Protein AF-A0A0R3M402-F1 (afdb_monomer)

Nearest PDB structures (foldseek):
  6uwi-assembly1_A  TM=3.334E-01  e=1.467E-01  Clostridioides difficile
  6uwi-assembly2_d  TM=3.335E-01  e=1.467E-01  Clostridioides difficile
  6uwi-assembly2_g  TM=3.334E-01  e=1.467E-01  Clostridioides difficile
  6uwi-assembly1_E  TM=3.335E-01  e=1.787E-01  Clostridioides difficile
  7kxr-assembly1_A  TM=3.626E-01  e=1.376E+00  Bacillus anthracis

Radius of gyration: 46.17 Å; Cα contacts (8 Å, |Δi|>4): 82; chains: 1; bounding box: 57×49×123 Å

Structure (mmCIF, N/CA/C/O backbone):
data_AF-A0A0R3M402-F1
#
_entry.id   AF-A0A0R3M402-F1
#
loop_
_atom_site.group_PDB
_atom_site.id
_atom_site.type_symbol
_atom_site.label_atom_id
_atom_site.label_alt_id
_atom_site.label_comp_id
_atom_site.label_asym_id
_atom_site.label_entity_id
_atom_site.label_seq_id
_atom_site.pdbx_PDB_ins_code
_atom_site.Cartn_x
_atom_site.Cartn_y
_atom_site.Cartn_z
_atom_site.occupancy
_atom_site.B_iso_or_equiv
_atom_site.auth_seq_id
_atom_site.auth_comp_id
_atom_site.auth_asym_id
_atom_site.auth_a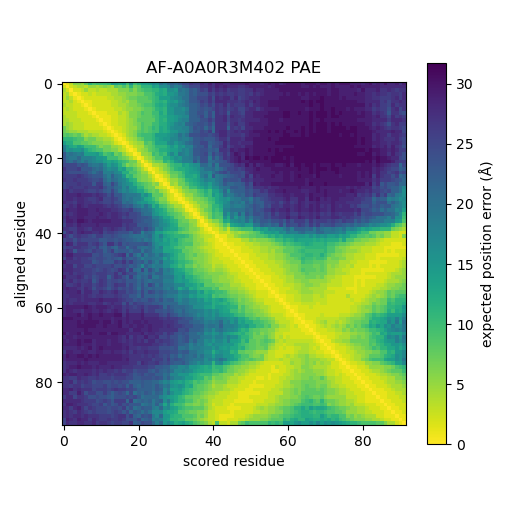tom_id
_atom_site.pdbx_PDB_model_num
ATOM 1 N N . MET A 1 1 ? -14.352 -45.554 88.400 1.00 55.28 1 MET A N 1
ATOM 2 C CA . MET A 1 1 ? -14.778 -44.138 88.278 1.00 55.28 1 MET A CA 1
ATOM 3 C C . MET A 1 1 ? -14.353 -43.468 86.962 1.00 55.28 1 MET A C 1
ATOM 5 O O . MET A 1 1 ? -15.155 -42.737 86.406 1.00 55.28 1 MET A O 1
ATOM 9 N N . LYS A 1 2 ? -13.171 -43.758 86.384 1.00 62.88 2 LYS A N 1
ATOM 10 C CA . LYS A 1 2 ? -12.720 -43.145 85.108 1.00 62.88 2 LYS A CA 1
ATOM 11 C C . LYS A 1 2 ? -13.628 -43.430 83.894 1.00 62.88 2 LYS A C 1
ATOM 13 O O . LYS A 1 2 ? -13.800 -42.568 83.047 1.00 62.88 2 LYS A O 1
ATOM 18 N N . LYS A 1 3 ? -14.251 -44.616 83.840 1.00 67.88 3 LYS A N 1
ATOM 19 C CA . LYS A 1 3 ? -15.154 -45.027 82.746 1.00 67.88 3 LYS A CA 1
ATOM 20 C C . LYS A 1 3 ? -16.442 -44.198 82.676 1.00 67.88 3 LYS A C 1
ATOM 22 O O . LYS A 1 3 ? -16.932 -43.946 81.588 1.00 67.88 3 LYS A O 1
ATOM 27 N N . VAL A 1 4 ? -16.952 -43.756 83.829 1.00 80.75 4 VAL A N 1
ATOM 28 C CA . VAL A 1 4 ? -18.151 -42.908 83.899 1.00 80.75 4 VAL A CA 1
ATOM 29 C C . VAL A 1 4 ? -17.817 -41.513 83.386 1.00 80.75 4 VAL A C 1
ATOM 31 O O . VAL A 1 4 ? -18.507 -41.017 82.513 1.00 80.75 4 VAL A O 1
ATOM 34 N N . LEU A 1 5 ? -16.693 -40.942 83.832 1.00 81.44 5 LEU A N 1
ATOM 35 C CA . LEU A 1 5 ? -16.217 -39.639 83.363 1.00 81.44 5 LEU A CA 1
ATOM 36 C C . LEU A 1 5 ? -15.999 -39.614 81.840 1.00 81.44 5 LEU A C 1
ATOM 38 O O . LEU A 1 5 ? -16.460 -38.703 81.161 1.00 81.44 5 LEU A O 1
ATOM 42 N N . LEU A 1 6 ? -15.330 -40.639 81.304 1.00 82.50 6 LEU A N 1
ATOM 43 C CA . LEU A 1 6 ? -15.093 -40.772 79.864 1.00 82.50 6 LEU A CA 1
ATOM 44 C C . LEU A 1 6 ? -16.399 -40.968 79.082 1.00 82.50 6 LEU A C 1
ATOM 46 O O . LEU A 1 6 ? -16.549 -40.405 78.002 1.00 82.50 6 LEU A O 1
ATOM 50 N N . GLY A 1 7 ? -17.357 -41.710 79.647 1.00 84.50 7 GLY A N 1
ATOM 51 C CA . GLY A 1 7 ? -18.692 -41.868 79.074 1.00 84.50 7 GLY A CA 1
ATOM 52 C C . GLY A 1 7 ? -19.455 -40.545 78.997 1.00 84.50 7 GLY A C 1
ATOM 53 O O . GLY A 1 7 ? -20.012 -40.225 77.951 1.00 84.50 7 GLY A O 1
ATOM 54 N N . THR A 1 8 ? -19.425 -39.734 80.057 1.00 83.06 8 THR A N 1
ATOM 55 C CA . THR A 1 8 ? -20.105 -38.430 80.070 1.00 83.06 8 THR A CA 1
ATOM 56 C C . THR A 1 8 ? -19.494 -37.458 79.060 1.00 83.06 8 THR A C 1
ATOM 58 O O . THR A 1 8 ? -20.225 -36.780 78.345 1.00 83.06 8 THR A O 1
ATOM 61 N N . ILE A 1 9 ? -18.162 -37.424 78.945 1.00 84.12 9 ILE A N 1
ATOM 62 C CA . ILE A 1 9 ? -17.466 -36.582 77.958 1.00 84.12 9 ILE A CA 1
ATOM 63 C C . ILE A 1 9 ? -17.828 -37.004 76.528 1.00 84.12 9 ILE A C 1
ATOM 65 O O . ILE A 1 9 ? -18.076 -36.144 75.686 1.00 84.12 9 ILE A O 1
ATOM 69 N N . ALA A 1 10 ? -17.911 -38.310 76.259 1.00 84.06 10 ALA A N 1
ATOM 70 C CA . ALA A 1 10 ? -18.308 -38.815 74.948 1.00 84.06 10 ALA A CA 1
ATOM 71 C C . ALA A 1 10 ? -19.740 -38.393 74.580 1.00 84.06 10 ALA A C 1
ATOM 73 O O . ALA A 1 10 ? -19.974 -37.939 73.463 1.00 84.06 10 ALA A O 1
ATO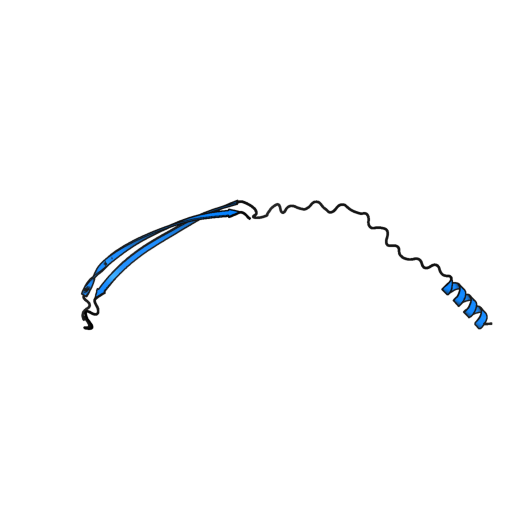M 74 N N . VAL A 1 11 ? -20.685 -38.467 75.523 1.00 84.56 11 VAL A N 1
ATOM 75 C CA . VAL A 1 11 ? -22.073 -38.033 75.290 1.00 84.56 11 VAL A CA 1
ATOM 76 C C . VAL A 1 11 ? -22.151 -36.530 75.004 1.00 84.56 11 VAL A C 1
ATOM 78 O O . VAL A 1 11 ? -22.868 -36.124 74.095 1.00 84.56 11 VAL A O 1
ATOM 81 N N . ILE A 1 12 ? -21.380 -35.705 75.719 1.00 83.12 12 ILE A N 1
ATOM 82 C CA . ILE A 1 12 ? -21.336 -34.253 75.479 1.00 83.12 12 ILE A CA 1
ATOM 83 C C . ILE A 1 12 ? -20.725 -33.942 74.105 1.00 83.12 12 ILE A C 1
ATOM 85 O O . ILE A 1 12 ? -21.244 -33.093 73.385 1.00 83.12 12 ILE A O 1
ATOM 89 N N . ALA A 1 13 ? -19.662 -34.649 73.712 1.00 79.69 13 ALA A N 1
ATOM 90 C CA . ALA A 1 13 ? -19.025 -34.467 72.409 1.00 79.69 13 ALA A CA 1
ATOM 91 C C . ALA A 1 13 ? -19.954 -34.836 71.238 1.00 79.69 13 ALA A C 1
ATOM 93 O O . ALA A 1 13 ? -19.929 -34.159 70.213 1.00 79.69 13 ALA A O 1
ATOM 94 N N . LEU A 1 14 ? -20.800 -35.863 71.395 1.00 79.06 14 LEU A N 1
ATOM 95 C CA . LEU A 1 14 ? -21.810 -36.224 70.391 1.00 79.06 14 LEU A CA 1
ATOM 96 C C . LEU A 1 14 ? -23.021 -35.276 70.362 1.00 79.06 14 LEU A C 1
ATOM 98 O O . LEU A 1 14 ? -23.726 -35.236 69.358 1.00 79.06 14 LEU A O 1
ATOM 102 N N . ALA A 1 15 ? -23.275 -34.529 71.439 1.00 78.19 15 ALA A N 1
ATOM 103 C CA . ALA A 1 15 ? -24.396 -33.594 71.538 1.00 78.19 15 ALA A CA 1
ATOM 104 C C . ALA A 1 15 ? -24.028 -32.152 71.143 1.00 78.19 15 ALA A C 1
ATOM 106 O O . ALA A 1 15 ? -24.877 -31.261 71.209 1.00 78.19 15 ALA A O 1
ATOM 107 N N . ALA A 1 16 ? -22.773 -31.900 70.756 1.00 74.06 16 ALA A N 1
ATOM 108 C CA . ALA A 1 16 ? -22.343 -30.576 70.339 1.00 74.06 16 ALA A CA 1
ATOM 109 C C . ALA A 1 16 ? -23.074 -30.164 69.042 1.00 74.06 16 ALA A C 1
ATOM 111 O O . ALA A 1 16 ? -23.048 -30.913 68.061 1.00 74.06 16 ALA A O 1
ATOM 112 N N . PRO A 1 17 ? -23.723 -28.986 69.001 1.00 69.75 17 PRO A N 1
ATOM 113 C CA . PRO A 1 17 ? -24.379 -28.508 67.794 1.00 69.75 17 PRO A CA 1
ATOM 114 C C . PRO A 1 17 ? -23.338 -28.295 66.691 1.00 69.75 17 PRO A C 1
ATOM 116 O O . PRO A 1 17 ? -22.334 -27.607 66.885 1.00 69.75 17 PRO A O 1
ATOM 119 N N . ALA A 1 18 ? -23.587 -28.871 65.516 1.00 68.25 18 ALA A N 1
ATOM 120 C CA . ALA A 1 18 ? -22.804 -28.590 64.323 1.00 68.25 18 ALA A CA 1
ATOM 121 C C . ALA A 1 18 ? -23.133 -27.167 63.851 1.00 68.25 18 ALA A C 1
ATOM 123 O O . ALA A 1 18 ? -24.120 -26.941 63.154 1.00 68.25 18 ALA A O 1
ATOM 124 N N . SER A 1 19 ? -22.322 -26.193 64.265 1.00 66.50 19 SER A N 1
ATOM 125 C CA . SER A 1 19 ? -22.373 -24.848 63.697 1.00 66.50 19 SER A CA 1
ATOM 126 C C . SER A 1 19 ? -21.764 -24.909 62.299 1.00 66.50 19 SER A C 1
ATOM 128 O O . SER A 1 19 ? -20.546 -24.846 62.129 1.00 66.50 19 SER A O 1
ATOM 130 N N . ALA A 1 20 ? -22.606 -25.126 61.291 1.00 63.41 20 ALA A N 1
ATOM 131 C CA . ALA A 1 20 ? -22.206 -24.912 59.913 1.00 63.41 20 ALA A CA 1
ATOM 132 C C . ALA A 1 20 ? -21.868 -23.426 59.755 1.00 63.41 20 ALA A C 1
ATOM 134 O O . ALA A 1 20 ? -22.673 -22.560 60.097 1.00 63.41 20 ALA A O 1
ATOM 135 N N . ALA A 1 21 ? -20.670 -23.132 59.252 1.00 61.66 21 ALA A N 1
ATOM 136 C CA . ALA A 1 21 ? -20.333 -21.802 58.776 1.00 61.66 21 ALA A CA 1
ATOM 137 C C . ALA A 1 21 ? -21.169 -21.537 57.517 1.00 61.66 21 ALA A C 1
ATOM 139 O O . ALA A 1 21 ? -20.703 -21.755 56.399 1.00 61.66 21 ALA A O 1
ATOM 140 N N . ASP A 1 22 ? -22.429 -21.141 57.704 1.00 65.44 22 ASP A N 1
ATOM 141 C CA . ASP A 1 22 ? -23.239 -20.606 56.621 1.00 65.44 22 ASP A CA 1
ATOM 142 C C . ASP A 1 22 ? -22.572 -19.296 56.215 1.00 65.44 22 ASP A C 1
ATOM 144 O O . ASP A 1 22 ? -22.603 -18.287 56.928 1.00 65.44 22 ASP A O 1
ATOM 148 N N . LEU A 1 23 ? -21.812 -19.367 55.126 1.00 62.34 23 LEU A N 1
ATOM 149 C CA . LEU A 1 23 ? -21.196 -18.198 54.543 1.00 62.34 23 LEU A CA 1
ATOM 150 C C . LEU A 1 23 ? -22.350 -17.288 54.133 1.00 62.34 23 LEU A C 1
ATOM 152 O O . LEU A 1 23 ? -23.064 -17.610 53.184 1.00 62.34 23 LEU A O 1
ATOM 156 N N . ALA A 1 24 ? -22.536 -16.192 54.876 1.00 70.44 24 ALA A N 1
ATOM 157 C CA . ALA A 1 24 ? -23.625 -15.250 54.662 1.00 70.44 24 ALA A CA 1
ATOM 158 C C . ALA A 1 24 ? -23.806 -14.993 53.165 1.00 70.44 24 ALA A C 1
ATOM 160 O O . ALA A 1 24 ? -22.825 -14.711 52.464 1.00 70.44 24 ALA A O 1
ATOM 161 N N . ALA A 1 25 ? -25.049 -15.124 52.689 1.00 65.88 25 ALA A N 1
ATOM 162 C CA . ALA A 1 25 ? -25.386 -14.963 51.283 1.00 65.88 25 ALA A CA 1
ATOM 163 C C . ALA A 1 25 ? -24.705 -13.703 50.742 1.00 65.88 25 ALA A C 1
ATOM 165 O O . ALA A 1 25 ? -24.978 -12.587 51.193 1.00 65.88 25 ALA A O 1
ATOM 166 N N . ARG A 1 26 ? -23.761 -13.899 49.813 1.00 70.19 26 ARG A N 1
ATOM 167 C CA . ARG A 1 26 ? -23.002 -12.799 49.224 1.00 70.19 26 ARG A CA 1
ATOM 168 C C . ARG A 1 26 ? -24.020 -11.823 48.632 1.00 70.19 26 ARG A C 1
ATOM 170 O O . ARG A 1 26 ? -24.797 -12.253 47.776 1.00 70.19 26 ARG A O 1
ATOM 177 N N . PRO A 1 27 ? -24.038 -10.546 49.059 1.00 73.88 27 PRO A N 1
ATOM 178 C CA . PRO A 1 27 ? -24.934 -9.565 48.477 1.00 73.88 27 PRO A CA 1
ATOM 179 C C . PRO A 1 27 ? -24.780 -9.605 46.962 1.00 73.88 27 PRO A C 1
ATOM 181 O O . PRO A 1 27 ? -23.657 -9.533 46.451 1.00 73.88 27 PRO A O 1
ATOM 184 N N . TYR A 1 28 ? -25.896 -9.780 46.257 1.00 67.06 28 TYR A N 1
ATOM 185 C CA . TYR A 1 28 ? -25.911 -9.810 44.802 1.00 67.06 28 TYR A CA 1
ATOM 186 C C . TYR A 1 28 ? -25.638 -8.391 44.307 1.00 67.06 28 TYR A C 1
ATOM 188 O O . TYR A 1 28 ? -26.540 -7.585 44.085 1.00 67.06 28 TYR A O 1
ATOM 196 N N . VAL A 1 29 ? -24.359 -8.046 44.219 1.00 74.81 29 VAL A N 1
ATOM 197 C CA . VAL A 1 29 ? -23.922 -6.787 43.635 1.00 74.81 29 VAL A CA 1
ATOM 198 C C . VAL A 1 29 ? -24.113 -6.885 42.133 1.00 74.81 29 VAL A C 1
ATOM 200 O O . VAL A 1 29 ? -23.629 -7.815 41.486 1.00 74.81 29 VAL A O 1
ATOM 203 N N . LYS A 1 30 ? -24.853 -5.919 41.582 1.00 75.62 30 LYS A N 1
ATOM 204 C CA . LYS A 1 30 ? -24.976 -5.736 40.137 1.00 75.62 30 LYS A CA 1
ATOM 205 C C . LYS A 1 30 ? -23.565 -5.718 39.545 1.00 75.62 30 LYS A C 1
ATOM 207 O O . LYS A 1 30 ? -22.691 -5.030 40.074 1.00 75.62 30 LYS A O 1
ATOM 212 N N . ALA A 1 31 ? -23.363 -6.497 38.481 1.00 76.31 31 ALA A N 1
ATOM 213 C CA . ALA A 1 31 ? -22.091 -6.540 37.776 1.00 76.31 31 ALA A CA 1
ATOM 214 C C . ALA A 1 31 ? -21.629 -5.103 37.473 1.00 76.31 31 ALA A C 1
ATOM 216 O O . ALA A 1 31 ? -22.469 -4.280 37.085 1.00 76.31 31 ALA A O 1
ATOM 217 N N . PRO A 1 32 ? -20.336 -4.784 37.676 1.00 75.12 32 PRO A N 1
ATOM 218 C CA . PRO A 1 32 ? -19.796 -3.490 37.294 1.00 75.12 32 PRO A CA 1
ATOM 219 C C . PRO A 1 32 ? -20.209 -3.152 35.856 1.00 75.12 32 PRO A C 1
ATOM 221 O O . PRO A 1 32 ? -20.268 -4.066 35.025 1.00 75.12 32 PRO A O 1
ATOM 224 N N . PRO A 1 33 ? -20.509 -1.877 35.551 1.00 77.56 33 PRO A N 1
ATOM 225 C CA . PRO A 1 33 ? -20.800 -1.465 34.187 1.00 77.56 33 PRO A CA 1
ATOM 226 C C . PRO A 1 33 ? -19.701 -1.983 33.265 1.00 77.56 33 PRO A C 1
ATOM 228 O O . PRO A 1 33 ? -18.517 -1.857 33.586 1.00 77.56 33 PRO A O 1
ATOM 231 N N . THR A 1 34 ? -20.089 -2.577 32.138 1.00 75.31 34 THR A N 1
ATOM 232 C CA . THR A 1 34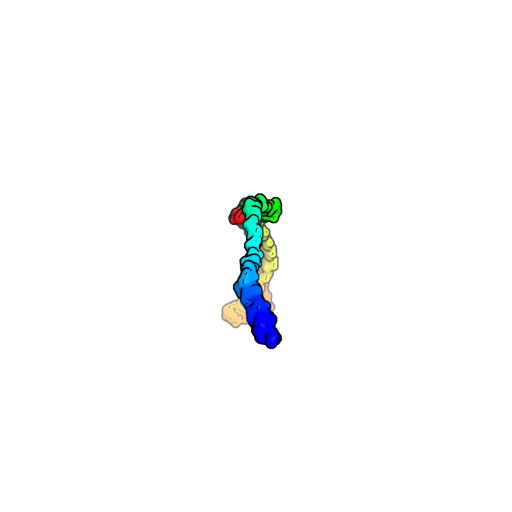 ? -19.141 -2.950 31.091 1.00 75.31 34 THR A CA 1
ATOM 233 C C . THR A 1 34 ? -18.345 -1.713 30.716 1.00 75.31 34 THR A C 1
ATOM 235 O O . THR A 1 34 ? -18.895 -0.750 30.181 1.00 75.31 34 THR A O 1
ATOM 238 N N . VAL A 1 35 ? -17.055 -1.735 31.042 1.00 73.12 35 VAL A N 1
ATOM 239 C CA . VAL A 1 35 ? -16.122 -0.696 30.631 1.00 73.12 35 VAL A CA 1
ATOM 240 C C . VAL A 1 35 ? -15.927 -0.900 29.139 1.00 73.12 35 VAL A C 1
ATOM 242 O O . VAL A 1 35 ? -15.230 -1.820 28.717 1.00 73.12 35 VAL A O 1
ATOM 245 N N . ILE A 1 36 ? -16.626 -0.103 28.335 1.00 68.62 36 ILE A N 1
ATOM 246 C CA . ILE A 1 36 ? -16.400 -0.076 26.894 1.00 68.62 36 ILE A CA 1
ATOM 247 C C . ILE A 1 36 ? -14.956 0.404 26.726 1.00 68.62 36 ILE A C 1
ATOM 249 O O . ILE A 1 36 ? -14.612 1.447 27.297 1.00 68.62 36 ILE A O 1
ATOM 253 N N . PRO A 1 37 ? -14.083 -0.348 26.037 1.00 69.31 37 PRO A N 1
ATOM 254 C CA . PRO A 1 37 ? -12.73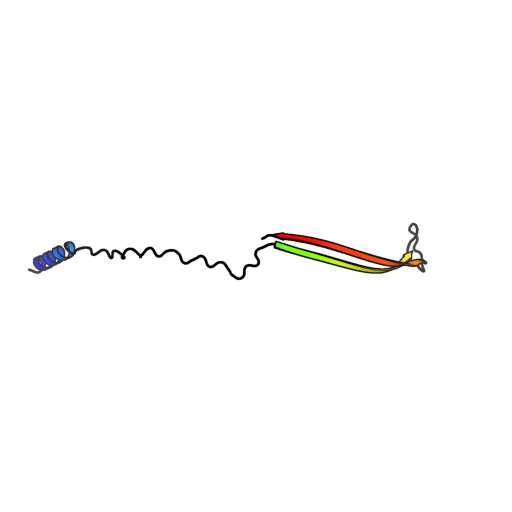5 0.125 25.780 1.00 69.31 37 PRO A CA 1
ATOM 255 C C . PRO A 1 37 ? -12.838 1.457 25.034 1.00 69.31 37 PRO A C 1
ATOM 257 O O . PRO A 1 37 ? -13.299 1.511 23.903 1.00 69.31 37 PRO A O 1
ATOM 260 N N . ILE A 1 38 ? -12.425 2.546 25.688 1.00 68.81 38 ILE A N 1
ATOM 261 C CA . ILE A 1 38 ? -12.403 3.895 25.093 1.00 68.81 38 ILE A CA 1
ATOM 262 C C . ILE A 1 38 ? -11.438 3.935 23.894 1.00 68.81 38 ILE A C 1
ATOM 264 O O . ILE A 1 38 ? -11.572 4.766 23.004 1.00 68.81 38 ILE A O 1
ATOM 268 N N . TYR A 1 39 ? -10.488 2.998 23.862 1.00 66.62 39 TYR A N 1
ATOM 269 C CA . TYR A 1 39 ? -9.525 2.810 22.789 1.00 66.62 39 TYR A CA 1
ATOM 270 C C . TYR A 1 39 ? -9.645 1.389 22.248 1.00 66.62 39 TYR A C 1
ATOM 272 O O . TYR A 1 39 ? -8.815 0.523 22.530 1.00 66.62 39 TYR A O 1
ATOM 280 N N . ASP A 1 40 ? -10.704 1.137 21.489 1.00 79.31 40 ASP A N 1
ATOM 281 C CA . ASP A 1 40 ? -10.649 0.095 20.481 1.00 79.31 40 ASP A CA 1
ATOM 282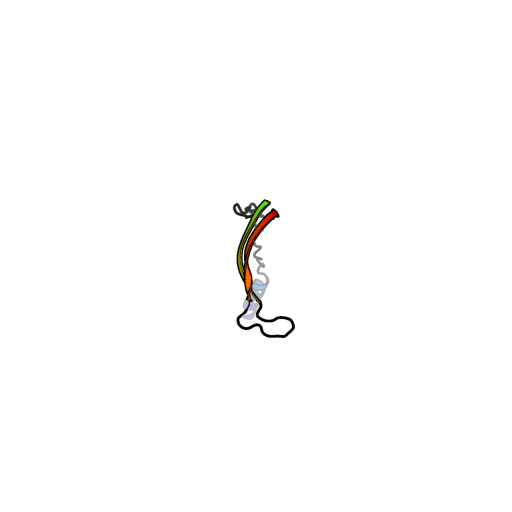 C C . ASP A 1 40 ? -10.259 0.724 19.141 1.00 79.31 40 ASP A C 1
ATOM 284 O O . ASP A 1 40 ? -10.405 1.916 18.891 1.00 79.31 40 ASP A O 1
ATOM 288 N N . TRP A 1 41 ? -9.686 -0.086 18.270 1.00 87.38 41 TRP A N 1
ATOM 289 C CA . TRP A 1 41 ? -9.476 0.303 16.884 1.00 87.38 41 TRP A CA 1
ATOM 290 C C . TRP A 1 41 ? -10.777 0.128 16.060 1.00 87.38 41 TRP A C 1
ATOM 292 O O . TRP A 1 41 ? -10.726 0.048 14.847 1.00 87.38 41 TRP A O 1
ATOM 302 N N . GLY A 1 42 ? -11.933 -0.148 16.674 1.00 88.56 42 GLY A N 1
ATOM 303 C CA . GLY A 1 42 ? -13.136 -0.671 16.010 1.00 88.56 42 GLY A CA 1
ATOM 304 C C . GLY A 1 42 ? -13.690 0.323 14.998 1.00 88.56 42 GLY A C 1
ATOM 305 O O . GLY A 1 42 ? -13.536 1.528 15.180 1.00 88.56 42 GLY A O 1
ATOM 306 N N . GLY A 1 43 ? -14.331 -0.156 13.932 1.00 88.94 43 GLY A N 1
ATOM 307 C CA . GLY A 1 43 ? -14.992 0.732 12.974 1.00 88.94 43 GLY A CA 1
ATOM 308 C C . GLY A 1 43 ? -14.518 0.629 11.526 1.00 88.94 43 GLY A C 1
ATOM 309 O O . GLY A 1 43 ? -13.908 -0.353 11.106 1.00 88.94 43 GLY A O 1
ATOM 310 N N . PHE A 1 44 ? -14.898 1.640 10.738 1.00 93.56 44 PHE A N 1
ATOM 311 C CA . PHE A 1 44 ? -14.677 1.697 9.293 1.00 93.56 44 PHE A CA 1
ATOM 312 C C . PHE A 1 44 ? -13.272 2.182 8.944 1.00 93.56 44 PHE A C 1
ATOM 314 O O . PHE A 1 44 ? -12.796 3.190 9.462 1.00 93.56 44 PHE A O 1
ATOM 321 N N . TYR A 1 45 ? -12.661 1.510 7.975 1.00 95.31 45 TYR A N 1
ATOM 322 C CA . TYR A 1 45 ? -11.349 1.826 7.438 1.00 95.31 45 TYR A CA 1
ATOM 323 C C . TYR A 1 45 ? -11.425 2.045 5.940 1.00 95.31 45 TYR A C 1
ATOM 325 O O . TYR A 1 45 ? -12.056 1.274 5.219 1.00 95.31 45 TYR A O 1
ATOM 333 N N . ILE A 1 46 ? -10.712 3.063 5.478 1.00 96.75 46 ILE A N 1
ATOM 334 C CA . ILE A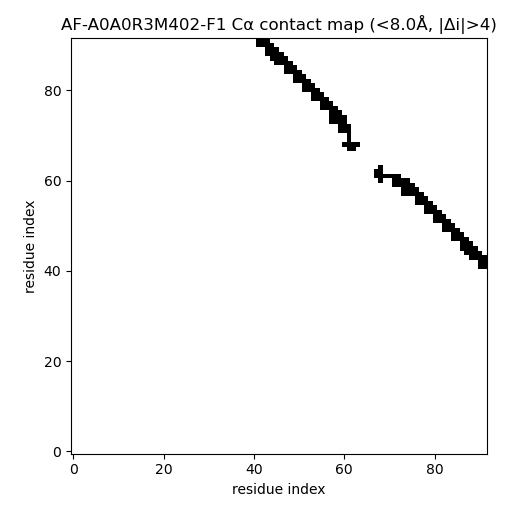 1 46 ? -10.452 3.320 4.069 1.00 96.75 46 ILE A CA 1
ATOM 335 C C . ILE A 1 46 ? -8.947 3.486 3.886 1.00 96.75 46 ILE A C 1
ATOM 337 O O . ILE A 1 46 ? -8.281 4.134 4.693 1.00 96.75 46 ILE A O 1
ATOM 341 N N . GLY A 1 47 ? -8.409 2.873 2.841 1.00 97.00 47 GLY A N 1
ATOM 342 C CA . GLY A 1 47 ? -6.995 2.926 2.507 1.00 97.00 47 GLY A CA 1
ATOM 343 C C . GLY A 1 47 ? -6.796 3.120 1.015 1.00 97.00 47 GLY A C 1
ATOM 344 O O . GLY A 1 47 ? -7.606 2.678 0.200 1.00 97.00 47 GLY A O 1
ATOM 345 N N . ILE A 1 48 ? -5.695 3.766 0.657 1.00 97.88 48 ILE A N 1
ATOM 346 C CA . ILE A 1 48 ? -5.211 3.858 -0.718 1.00 97.88 48 ILE A CA 1
ATOM 347 C C . ILE A 1 48 ? -3.765 3.390 -0.746 1.00 97.88 48 ILE A C 1
ATOM 349 O O . ILE A 1 48 ? -3.022 3.589 0.212 1.00 97.88 48 ILE A O 1
ATOM 353 N N . ASN A 1 49 ? -3.369 2.762 -1.841 1.00 97.00 49 ASN A N 1
ATOM 354 C CA . ASN A 1 49 ? -2.007 2.314 -2.063 1.00 97.00 49 ASN A CA 1
ATOM 355 C C . ASN A 1 49 ? -1.607 2.661 -3.489 1.00 97.00 49 ASN A C 1
ATOM 357 O O . ASN A 1 49 ? -2.440 2.687 -4.394 1.00 97.00 49 ASN A O 1
ATOM 361 N N . GLY A 1 50 ? -0.324 2.913 -3.690 1.00 97.69 50 GLY A N 1
ATOM 362 C CA . GLY A 1 50 ? 0.223 3.181 -5.005 1.00 97.69 50 GLY A CA 1
ATOM 363 C C . GLY A 1 50 ? 1.695 2.829 -5.057 1.00 97.69 50 GLY A C 1
ATOM 364 O O . GLY A 1 50 ? 2.382 2.810 -4.036 1.00 97.69 50 GLY A O 1
ATOM 365 N N . GLY A 1 51 ? 2.165 2.535 -6.258 1.00 97.44 51 GLY A N 1
ATOM 366 C CA . GLY A 1 51 ? 3.554 2.190 -6.514 1.00 97.44 51 GLY A CA 1
ATOM 367 C C . GLY A 1 51 ? 3.919 2.510 -7.951 1.00 97.44 51 GLY A C 1
ATOM 368 O O . GLY A 1 51 ? 3.071 2.450 -8.839 1.00 97.44 51 GLY A O 1
ATOM 369 N N . GLY A 1 52 ? 5.178 2.855 -8.184 1.00 97.50 52 GLY A N 1
ATOM 370 C CA . GLY A 1 52 ? 5.690 3.169 -9.510 1.00 97.50 52 GLY A CA 1
ATOM 371 C C . GLY A 1 52 ? 7.087 2.610 -9.706 1.00 97.50 52 GLY A C 1
ATOM 372 O O . GLY A 1 52 ? 7.811 2.369 -8.741 1.00 97.50 52 GLY A O 1
ATOM 373 N N . GLY A 1 53 ? 7.447 2.394 -10.965 1.00 97.31 53 GLY A N 1
ATOM 374 C CA . GLY A 1 53 ? 8.738 1.854 -11.354 1.00 97.31 53 GLY A CA 1
ATOM 375 C C . GLY A 1 53 ? 9.236 2.469 -12.652 1.00 97.31 53 GLY A C 1
ATOM 376 O O . GLY A 1 53 ? 8.459 2.824 -13.541 1.00 97.31 53 GLY A O 1
ATOM 377 N N . PHE A 1 54 ? 10.556 2.562 -12.746 1.00 97.56 54 PHE A N 1
ATOM 378 C CA . PHE A 1 54 ? 11.279 3.004 -13.928 1.00 97.56 54 PHE A CA 1
ATOM 379 C C . PHE A 1 54 ? 12.359 1.970 -14.233 1.00 97.56 54 PHE A C 1
ATOM 381 O O . PHE A 1 54 ? 12.956 1.404 -13.318 1.00 97.56 54 PHE A O 1
ATOM 388 N N . ALA A 1 55 ? 12.619 1.729 -15.510 1.00 95.81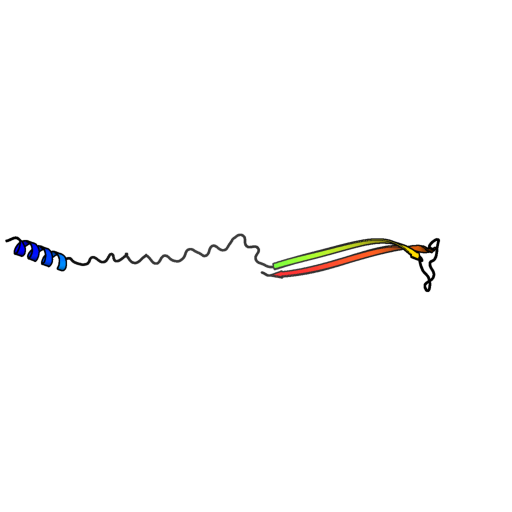 55 ALA A N 1
ATOM 389 C CA . ALA A 1 55 ? 13.680 0.850 -15.961 1.00 95.81 55 ALA A CA 1
ATOM 390 C C . ALA A 1 55 ? 14.382 1.452 -17.176 1.00 95.81 55 ALA A C 1
ATOM 392 O O . ALA A 1 55 ? 13.743 2.033 -18.053 1.00 95.81 55 ALA A O 1
ATOM 393 N N . HIS A 1 56 ? 15.695 1.259 -17.228 1.00 96.38 56 HIS A N 1
ATOM 394 C CA . HIS A 1 56 ? 16.521 1.503 -18.400 1.00 96.38 56 HIS A CA 1
ATOM 395 C C . HIS A 1 56 ? 17.230 0.197 -18.745 1.00 96.38 56 HIS A C 1
ATOM 397 O O . HIS A 1 56 ? 17.946 -0.353 -17.908 1.00 96.38 56 HIS A O 1
ATOM 403 N N . GLN A 1 57 ? 16.990 -0.332 -19.943 1.00 93.75 57 GLN A N 1
ATOM 404 C CA . GLN A 1 57 ? 17.544 -1.617 -20.363 1.00 93.75 57 GLN A CA 1
ATOM 405 C C . GLN A 1 57 ? 18.112 -1.523 -21.772 1.00 93.75 57 GLN A C 1
ATOM 407 O O . GLN A 1 57 ? 17.402 -1.163 -22.712 1.00 93.75 57 GLN A O 1
ATOM 412 N N . CYS A 1 58 ? 19.377 -1.900 -21.908 1.00 94.00 58 CYS A N 1
ATOM 413 C CA . CYS A 1 58 ? 20.053 -2.101 -23.181 1.00 94.00 58 CYS A CA 1
ATOM 414 C C . CYS A 1 58 ? 20.117 -3.598 -23.477 1.00 94.00 58 CYS A C 1
ATOM 416 O O . CYS A 1 58 ? 20.325 -4.397 -22.564 1.00 94.00 58 CYS A O 1
ATOM 418 N N . TRP A 1 59 ? 19.894 -3.970 -24.735 1.00 93.06 59 TRP A N 1
ATOM 419 C CA . TRP A 1 59 ? 19.851 -5.368 -25.157 1.00 93.06 59 TRP A CA 1
ATOM 420 C C . TRP A 1 59 ? 20.898 -5.626 -26.228 1.00 93.06 59 TRP A C 1
ATOM 422 O O . TRP A 1 59 ? 20.967 -4.873 -27.196 1.00 93.06 59 TRP A O 1
ATOM 432 N N . ASP A 1 60 ? 21.624 -6.732 -26.090 1.00 93.81 60 ASP A N 1
ATOM 433 C CA . ASP A 1 60 ? 22.602 -7.199 -27.069 1.00 93.81 60 ASP A CA 1
ATOM 434 C C . ASP A 1 60 ? 22.209 -8.584 -27.590 1.00 93.81 60 ASP A C 1
ATOM 436 O O . ASP A 1 60 ? 21.704 -9.430 -26.844 1.00 93.81 60 ASP A O 1
ATOM 440 N N . VAL A 1 61 ? 22.464 -8.842 -28.872 1.00 93.00 61 VAL A N 1
ATOM 441 C CA . VAL A 1 61 ? 22.358 -10.189 -29.439 1.00 93.00 61 VAL A CA 1
ATOM 442 C C . VAL A 1 61 ? 23.702 -10.884 -29.299 1.00 93.00 61 VAL A C 1
ATOM 444 O O . VAL A 1 61 ? 24.678 -10.520 -29.955 1.00 93.00 61 VAL A O 1
ATOM 447 N N . VAL A 1 62 ? 23.727 -11.916 -28.460 1.00 94.25 62 VAL A N 1
ATOM 448 C CA . VAL A 1 62 ? 24.901 -12.777 -28.234 1.00 94.25 62 VAL A CA 1
ATOM 449 C C . VAL A 1 62 ? 24.815 -14.111 -28.991 1.00 94.25 62 VAL A C 1
ATOM 451 O O . VAL A 1 62 ? 25.807 -14.827 -29.110 1.00 94.25 62 VAL A O 1
ATOM 454 N N . ASN A 1 63 ? 23.637 -14.462 -29.520 1.00 93.69 63 ASN A N 1
ATOM 455 C CA . ASN A 1 63 ? 23.407 -15.671 -30.311 1.00 93.69 63 ASN A CA 1
ATOM 456 C C . ASN A 1 63 ? 22.297 -15.433 -31.343 1.00 93.69 63 ASN A C 1
ATOM 458 O O . ASN A 1 63 ? 21.270 -14.835 -31.025 1.00 93.69 63 ASN A O 1
ATOM 462 N N . THR A 1 64 ? 22.487 -15.913 -32.569 1.00 91.81 64 THR A N 1
ATOM 463 C CA . THR A 1 64 ? 21.442 -15.963 -33.599 1.00 91.81 64 THR A CA 1
ATOM 464 C C . THR A 1 64 ? 21.430 -17.346 -34.232 1.00 91.81 64 THR A C 1
ATOM 466 O O . THR A 1 64 ? 22.448 -17.808 -34.738 1.00 91.81 64 THR A O 1
ATOM 469 N N . ALA A 1 65 ? 20.272 -18.013 -34.204 1.00 90.88 65 ALA A N 1
ATOM 470 C CA . ALA A 1 65 ? 20.074 -19.339 -34.798 1.00 90.88 65 ALA A CA 1
ATOM 471 C C . ALA A 1 65 ? 21.104 -20.406 -34.352 1.00 90.88 65 ALA A C 1
ATOM 473 O O . ALA A 1 65 ? 21.480 -21.278 -35.131 1.00 90.88 65 ALA A O 1
ATOM 474 N N . GLY A 1 66 ? 21.571 -20.345 -33.100 1.00 90.44 66 GLY A N 1
ATOM 475 C CA . GLY A 1 66 ? 22.540 -21.296 -32.546 1.00 90.44 66 GLY A CA 1
ATOM 476 C C . GLY A 1 66 ? 24.004 -20.913 -32.777 1.00 90.44 66 GLY A C 1
ATOM 477 O O . GLY A 1 66 ? 24.887 -21.563 -32.224 1.00 90.44 66 GLY A O 1
ATOM 478 N N . VAL A 1 67 ? 24.274 -19.838 -33.520 1.00 91.12 67 VAL A N 1
ATOM 479 C CA . VAL A 1 67 ? 25.625 -19.317 -33.758 1.00 91.12 67 VAL A CA 1
ATOM 480 C C . VAL A 1 67 ? 25.914 -18.180 -32.780 1.00 91.12 67 VAL A C 1
ATOM 482 O O . VAL A 1 67 ? 25.122 -17.245 -32.648 1.00 91.12 67 VAL A O 1
ATOM 485 N N . VAL A 1 68 ? 27.052 -18.259 -32.086 1.00 94.44 68 VAL A N 1
ATOM 486 C CA . VAL A 1 68 ? 27.520 -17.196 -31.184 1.00 94.44 68 VAL A CA 1
ATOM 487 C C . VAL A 1 68 ? 27.931 -15.978 -32.006 1.00 94.44 68 VAL A C 1
ATOM 489 O O . VAL A 1 68 ? 28.719 -16.094 -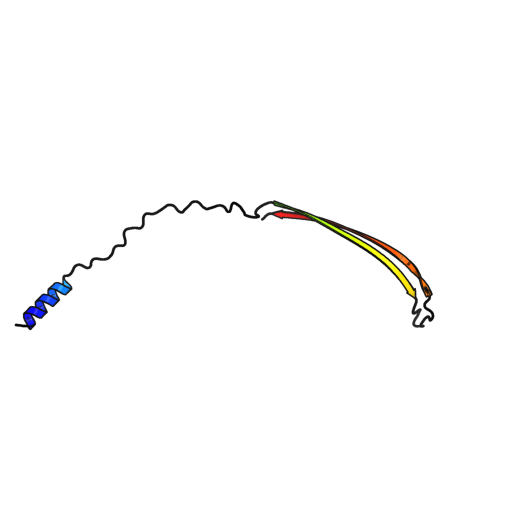32.944 1.00 94.44 68 VAL A O 1
ATOM 492 N N . VAL A 1 69 ? 27.414 -14.808 -31.632 1.00 92.38 69 VAL A N 1
ATOM 493 C CA . VAL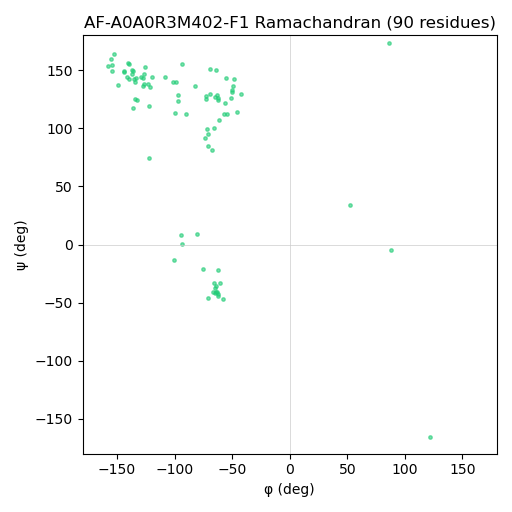 A 1 69 ? 27.763 -13.526 -32.253 1.00 92.38 69 VAL A CA 1
ATOM 494 C C . VAL A 1 69 ? 28.781 -12.820 -31.358 1.00 92.38 69 VAL A C 1
ATOM 496 O O . VAL A 1 69 ? 28.464 -12.444 -30.230 1.00 92.38 69 VAL A O 1
ATOM 499 N N . ALA A 1 70 ? 30.016 -12.677 -31.850 1.00 90.88 70 ALA A N 1
ATOM 500 C CA . ALA A 1 70 ? 31.127 -12.047 -31.139 1.00 90.88 70 ALA A CA 1
ATOM 501 C C . ALA A 1 70 ? 31.907 -11.104 -32.086 1.00 90.88 70 ALA A C 1
ATOM 503 O O . ALA A 1 70 ? 32.478 -11.587 -33.064 1.00 90.88 70 ALA A O 1
ATOM 504 N N . PRO A 1 71 ? 31.964 -9.784 -31.818 1.00 89.00 71 PRO A N 1
ATOM 505 C CA . PRO A 1 71 ? 31.367 -9.096 -30.671 1.00 89.00 71 PRO A CA 1
ATOM 506 C C . PRO A 1 71 ? 29.824 -9.059 -30.735 1.00 89.00 71 PRO A C 1
ATOM 508 O O . PRO A 1 71 ? 29.272 -9.064 -31.837 1.00 89.00 71 PRO A O 1
ATOM 511 N N . PRO A 1 72 ? 29.122 -9.027 -29.583 1.00 91.44 72 PRO A N 1
ATOM 512 C CA . PRO A 1 72 ? 27.665 -8.900 -29.540 1.00 91.44 72 PRO A CA 1
ATOM 513 C C . PRO A 1 72 ? 27.175 -7.660 -30.293 1.00 91.44 72 PRO A C 1
ATOM 515 O O . PRO A 1 72 ? 27.817 -6.608 -30.247 1.00 91.44 72 PRO A O 1
ATOM 518 N N . VAL A 1 73 ? 26.026 -7.768 -30.965 1.00 92.56 73 VAL A N 1
ATOM 519 C CA . VAL A 1 73 ? 25.422 -6.631 -31.682 1.00 92.56 73 VAL A CA 1
ATOM 520 C C . VAL A 1 73 ? 24.355 -5.957 -30.823 1.00 92.56 73 VAL A C 1
ATOM 522 O O . VAL A 1 73 ? 23.404 -6.600 -30.377 1.00 92.56 73 VAL A O 1
ATOM 525 N N . GLY A 1 74 ? 24.515 -4.654 -30.593 1.00 91.88 74 GLY A N 1
ATOM 526 C CA . GLY A 1 74 ? 23.594 -3.869 -29.774 1.00 91.88 74 GLY A CA 1
ATOM 527 C C . GLY A 1 74 ? 22.260 -3.621 -30.476 1.00 91.88 74 GLY A C 1
ATOM 528 O O . GLY A 1 74 ? 22.218 -3.105 -31.591 1.00 91.88 74 GLY A O 1
ATOM 529 N N . MET A 1 75 ? 21.159 -3.944 -29.801 1.00 90.12 75 MET A N 1
ATOM 530 C CA . MET A 1 75 ? 19.779 -3.719 -30.265 1.00 90.12 75 MET A CA 1
ATOM 531 C C . MET A 1 75 ? 19.179 -2.406 -29.749 1.00 90.12 75 MET A C 1
ATOM 533 O O . MET A 1 75 ? 17.986 -2.142 -29.911 1.00 90.12 75 MET A O 1
ATOM 537 N N . GLY A 1 76 ? 20.011 -1.579 -29.121 1.00 91.94 76 GLY A N 1
ATOM 538 C CA . GLY A 1 76 ? 19.622 -0.307 -28.535 1.00 91.94 76 GLY A CA 1
ATOM 539 C C . GLY A 1 76 ? 19.088 -0.432 -27.110 1.00 91.94 76 GLY A C 1
ATOM 540 O O . GLY A 1 76 ? 18.895 -1.519 -26.556 1.00 91.94 76 GLY A O 1
ATOM 541 N N . CYS A 1 77 ? 18.863 0.732 -26.511 1.00 94.69 77 CYS A N 1
ATOM 542 C CA . CYS A 1 77 ? 18.374 0.866 -25.148 1.00 94.69 77 CYS A CA 1
ATOM 543 C C . CYS A 1 77 ? 16.930 1.358 -25.143 1.00 94.69 77 CYS A C 1
ATOM 545 O O . CYS A 1 77 ? 16.531 2.180 -25.970 1.00 94.69 77 CYS A O 1
ATOM 547 N N . ARG A 1 78 ? 16.141 0.864 -24.191 1.00 94.44 78 ARG A N 1
ATOM 548 C CA . ARG A 1 78 ? 14.750 1.265 -23.988 1.00 94.44 78 ARG A CA 1
ATOM 549 C C . ARG A 1 78 ? 14.521 1.676 -22.546 1.00 94.44 78 ARG A C 1
ATOM 551 O O . ARG A 1 78 ? 15.056 1.075 -21.617 1.00 94.44 78 ARG A O 1
ATOM 558 N N . ASN A 1 79 ? 13.681 2.691 -22.397 1.00 96.50 79 ASN A N 1
ATOM 559 C CA . ASN A 1 79 ? 13.148 3.115 -21.116 1.00 96.50 79 ASN A CA 1
ATOM 560 C C . ASN A 1 79 ? 11.753 2.521 -20.944 1.00 96.50 79 ASN A C 1
ATOM 562 O O . ASN A 1 79 ? 10.967 2.512 -21.891 1.00 96.50 79 ASN A O 1
ATOM 566 N N . ALA A 1 80 ? 11.441 2.062 -19.740 1.00 95.25 80 ALA A N 1
ATOM 567 C CA . ALA A 1 80 ? 10.093 1.684 -19.354 1.00 95.25 80 ALA A CA 1
ATOM 568 C C . ALA A 1 80 ? 9.719 2.419 -18.072 1.00 95.25 80 ALA A C 1
ATOM 570 O O . ALA A 1 80 ? 10.529 2.541 -17.154 1.00 95.25 80 ALA A O 1
ATOM 571 N N . THR A 1 81 ? 8.490 2.914 -18.018 1.00 97.00 81 THR A N 1
ATOM 572 C CA . THR A 1 81 ? 7.922 3.560 -16.838 1.00 97.00 81 THR A CA 1
ATOM 573 C C . THR A 1 81 ? 6.528 2.991 -16.613 1.00 97.00 81 THR A C 1
ATOM 575 O O . THR A 1 81 ? 5.824 2.653 -17.567 1.00 97.00 81 THR A O 1
ATOM 578 N N . GLY A 1 82 ? 6.143 2.818 -15.355 1.00 96.88 82 GLY A N 1
ATOM 579 C CA . GLY A 1 82 ? 4.858 2.223 -15.011 1.00 96.88 82 GLY A CA 1
ATOM 580 C C . GLY A 1 82 ? 4.416 2.598 -13.608 1.00 96.88 82 GLY A C 1
ATOM 581 O O . GLY A 1 82 ? 5.237 2.888 -12.739 1.00 96.88 82 GLY A O 1
ATOM 582 N N . GLY A 1 83 ? 3.103 2.594 -13.401 1.00 97.56 83 GLY A N 1
ATOM 583 C CA . GLY A 1 83 ? 2.473 2.925 -12.131 1.00 97.56 83 GLY A CA 1
ATOM 584 C C . GLY A 1 83 ? 1.301 2.002 -11.828 1.00 97.56 83 GLY A C 1
ATOM 585 O O . GLY A 1 83 ? 0.685 1.434 -12.727 1.00 97.56 83 GLY A O 1
ATOM 586 N N . THR A 1 84 ? 1.000 1.868 -10.543 1.00 97.94 84 THR A N 1
ATOM 587 C CA . THR A 1 84 ? -0.127 1.115 -9.995 1.00 97.94 84 THR A CA 1
ATOM 588 C C . THR A 1 84 ? -0.777 1.934 -8.889 1.00 97.94 84 THR A C 1
ATOM 590 O O . THR A 1 84 ? -0.102 2.673 -8.169 1.00 97.94 84 THR A O 1
ATOM 593 N N . VAL A 1 85 ? -2.093 1.807 -8.758 1.00 97.81 85 VAL A N 1
ATOM 594 C CA . VAL A 1 85 ? -2.875 2.424 -7.688 1.00 97.81 85 VAL A CA 1
ATOM 595 C C . VAL A 1 85 ? -4.000 1.478 -7.290 1.00 97.81 85 VAL A C 1
ATOM 597 O O . VAL A 1 85 ? -4.506 0.725 -8.122 1.00 97.81 85 VAL A O 1
ATOM 600 N N . GLY A 1 86 ? -4.388 1.502 -6.021 1.00 97.94 86 GLY A N 1
ATOM 601 C CA . GLY A 1 86 ? -5.483 0.700 -5.497 1.00 97.94 86 GLY A CA 1
ATOM 602 C C . GLY A 1 86 ? -6.101 1.322 -4.253 1.00 97.94 86 GLY A C 1
ATOM 603 O O . GLY A 1 86 ? -5.485 2.139 -3.572 1.00 97.94 86 GLY A O 1
ATOM 604 N N . SER A 1 87 ? -7.328 0.912 -3.953 1.00 97.69 87 SER A N 1
ATOM 605 C CA . SER A 1 87 ? -8.077 1.325 -2.767 1.00 97.69 87 SER A CA 1
ATOM 606 C C . SER A 1 87 ? -8.558 0.112 -1.980 1.00 97.69 87 SER A C 1
ATOM 608 O O . SER A 1 87 ? -8.776 -0.959 -2.546 1.00 97.69 87 SER A O 1
ATOM 610 N N . GLN A 1 88 ? -8.743 0.284 -0.678 1.00 97.19 88 GLN A N 1
ATOM 611 C CA . GLN A 1 88 ? -9.209 -0.739 0.254 1.00 97.19 88 GLN A CA 1
ATOM 612 C C . GLN A 1 88 ? -10.269 -0.132 1.174 1.00 97.19 88 GLN A C 1
ATOM 614 O O . GLN A 1 88 ? -10.150 1.023 1.582 1.00 97.19 88 GLN A O 1
ATOM 619 N N . ILE A 1 89 ? -11.297 -0.912 1.503 1.00 96.56 89 ILE A N 1
ATOM 620 C CA . ILE A 1 89 ? -12.316 -0.560 2.494 1.00 96.56 89 ILE A CA 1
ATOM 621 C C . ILE A 1 89 ? -12.557 -1.760 3.409 1.00 96.56 89 ILE A C 1
ATOM 623 O O . ILE A 1 89 ? -12.568 -2.900 2.943 1.00 96.56 89 ILE A O 1
ATOM 627 N N . GLY A 1 90 ? -12.726 -1.510 4.704 1.00 95.19 90 GLY A N 1
ATOM 628 C CA . GLY A 1 90 ? -12.958 -2.552 5.700 1.00 95.19 90 GLY A CA 1
ATOM 629 C C . GLY A 1 90 ? -13.752 -2.051 6.901 1.00 95.19 90 GLY A C 1
ATOM 630 O O . GLY A 1 90 ? -13.879 -0.849 7.118 1.00 95.19 90 GLY A O 1
ATOM 631 N N . TYR A 1 91 ? -14.290 -2.984 7.678 1.00 92.69 91 TYR A N 1
ATOM 632 C CA . TYR A 1 91 ? -14.958 -2.728 8.952 1.00 92.69 91 TYR A CA 1
ATOM 633 C C . TYR A 1 91 ? -14.588 -3.843 9.929 1.00 92.69 91 TYR A C 1
ATOM 635 O O . TYR A 1 91 ? -14.427 -4.990 9.502 1.00 92.69 91 TYR A O 1
ATOM 643 N N . ARG A 1 92 ? -14.438 -3.512 11.210 1.00 83.06 92 ARG A N 1
ATOM 644 C CA . ARG A 1 92 ? -14.170 -4.478 12.277 1.00 83.06 92 ARG A CA 1
ATOM 645 C C . ARG A 1 92 ? -15.009 -4.186 13.512 1.00 83.06 92 ARG A C 1
ATOM 647 O O . ARG A 1 92 ? -15.203 -2.979 13.798 1.00 83.06 92 ARG A O 1
#

Secondary structure (DSSP, 8-state):
-HHHHHHHHHHHHHTS------------PPPPP----TT---SEEEEEEEEEEEEEEEEEEEEETTEEEEEEEEEEEEEEEEEEEEEEEEE-

Mean predicted aligned error: 16.36 Å

Organism: NCBI:txid280332

Sequence (92 aa):
MKKVLLGTIAVIALAAPASAADLAARPYVKAPPTVIPIYDWGGFYIGINGGGGFAHQCWDVVNTAGVVVAPPVGMGCRNATGGTVGSQIGYR

pLDDT: mean 85.06, std 11.72, range [55.28, 97.94]

InterPro domains:
  IPR051692 Outer Membrane Porin-like [PTHR34001] (1-92)

Solvent-accessible surface area (backbone atoms only — not comparable to full-atom values): 6137 Å² total; per-residue (Å²): 115,70,68,58,56,52,49,52,52,51,55,52,65,73,66,56,79,83,78,72,83,74,74,71,80,73,78,86,66,76,75,75,79,82,78,71,69,91,79,61,89,67,45,81,44,77,49,74,51,72,51,72,52,75,47,79,50,72,46,64,44,53,60,57,97,88,41,76,39,82,79,58,49,76,74,53,70,46,76,48,76,53,76,52,72,51,74,47,76,50,72,94

Foldseek 3Di:
DVVVVVVVVVVVVVVDDPPDPPPPDDPPDDPPPPPDPPDDPFFKDKDKDKDKDKDKDWDWAQDDPRDGDPPTHTPDIDMDIDMDMDMDMDGD